Protein AF-A0A538AYH6-F1 (afdb_monomer)

Sequence (160 aa):
PVGEKTGTTDNYTDAWFAGFTPQYATVVWLGYKDSNKHPLYNIHGYAKVFGGSLPAMIWAKFMRYAEKDLPVVGFPAPPSSRSLPLPNVVGQTAADAQKTLEAAGFSVKVTIVKSPKPSGTVLTETPKAGTTLEAGTLITLAVSGNPAPAPSPPPSATSS

Mean predicted aligned error: 16.4 Å

Secondary structure (DSSP, 8-state):
--EEEEEE-TTSSEEEEEEE-SS-EEEEEEE-SSGGG---EEETTEEE--TTTHHHHHHHHHHHHHTTTS--PPPPPPP---EEE----TTSBHHHHHHHHHHTT-EEEEEEE--SSPTTBEEEEES-TT-EEETTPEEEEEEES-PPPPPPPPPP----

Structure (mmCIF, N/CA/C/O backbone):
data_AF-A0A538AYH6-F1
#
_entry.id   AF-A0A538AYH6-F1
#
loop_
_atom_site.group_PDB
_atom_site.id
_atom_site.type_symbol
_atom_site.label_atom_id
_atom_site.label_alt_id
_atom_site.label_comp_id
_atom_site.label_asym_id
_atom_site.label_entity_id
_atom_site.label_seq_id
_atom_site.pdbx_PDB_ins_code
_atom_site.Cartn_x
_atom_site.Cartn_y
_atom_site.Cartn_z
_atom_site.occupancy
_atom_site.B_iso_or_equiv
_atom_site.auth_seq_id
_atom_site.auth_comp_id
_atom_site.auth_asym_id
_atom_site.auth_atom_id
_atom_site.pdbx_PDB_model_num
ATOM 1 N N . PRO A 1 1 ? 0.251 -2.082 -21.793 1.00 49.94 1 PRO A N 1
ATOM 2 C CA . PRO A 1 1 ? 0.167 -0.860 -20.949 1.00 49.94 1 PRO A CA 1
ATOM 3 C C . PRO A 1 1 ? 1.453 -0.752 -20.117 1.00 49.94 1 PRO A C 1
ATOM 5 O O . PRO A 1 1 ? 1.999 -1.797 -19.779 1.00 49.94 1 PRO A O 1
ATOM 8 N N . VAL A 1 2 ? 1.955 0.456 -19.837 1.00 52.56 2 VAL A N 1
ATOM 9 C CA . VAL A 1 2 ? 3.235 0.690 -19.131 1.00 52.56 2 VAL A CA 1
ATOM 10 C C . VAL A 1 2 ? 2.983 1.574 -17.910 1.00 52.56 2 VAL A C 1
ATOM 12 O O . VAL A 1 2 ? 2.207 2.522 -18.003 1.00 52.56 2 VAL A O 1
ATOM 15 N N . GLY A 1 3 ? 3.616 1.252 -16.781 1.00 52.44 3 GLY A N 1
ATOM 16 C CA . GLY A 1 3 ? 3.688 2.119 -15.604 1.00 52.44 3 GLY A CA 1
ATOM 17 C C . GLY A 1 3 ? 5.101 2.679 -15.442 1.00 52.44 3 GLY A C 1
ATOM 18 O O . GLY A 1 3 ? 6.080 1.946 -15.597 1.00 52.44 3 GLY A O 1
ATOM 19 N N . GLU A 1 4 ? 5.214 3.971 -15.139 1.00 45.91 4 GLU A N 1
ATOM 20 C CA . GLU A 1 4 ? 6.489 4.692 -15.066 1.00 45.91 4 GLU A CA 1
ATOM 21 C C . GLU A 1 4 ? 6.632 5.462 -13.747 1.00 45.91 4 GLU A C 1
ATOM 23 O O . GLU A 1 4 ? 5.692 6.104 -13.275 1.00 45.91 4 GLU A O 1
ATOM 28 N N . LYS A 1 5 ? 7.825 5.426 -13.140 1.00 42.97 5 LYS A N 1
ATOM 29 C CA . LYS A 1 5 ? 8.201 6.344 -12.058 1.00 42.97 5 LYS A CA 1
ATOM 30 C C . LYS A 1 5 ? 9.582 6.912 -12.344 1.00 42.97 5 LYS A C 1
ATOM 32 O O . LYS A 1 5 ? 10.578 6.193 -12.385 1.00 42.97 5 LYS A O 1
ATOM 37 N N . THR A 1 6 ? 9.644 8.228 -12.490 1.00 49.66 6 THR A N 1
ATOM 38 C CA . THR A 1 6 ? 10.902 8.965 -12.603 1.00 49.66 6 THR A CA 1
ATOM 39 C C . THR A 1 6 ? 11.448 9.284 -11.207 1.00 49.66 6 THR A C 1
ATOM 41 O O . THR A 1 6 ? 10.697 9.666 -10.300 1.00 49.66 6 THR A O 1
ATOM 44 N N . GLY A 1 7 ? 12.751 9.081 -11.007 1.00 44.81 7 GLY A N 1
ATOM 45 C CA . GLY A 1 7 ? 13.480 9.457 -9.797 1.00 44.81 7 GLY A CA 1
ATOM 46 C C . GLY A 1 7 ? 14.745 10.224 -10.172 1.00 44.81 7 GLY A C 1
ATOM 47 O O . GLY A 1 7 ? 15.551 9.743 -10.966 1.00 44.81 7 GLY A O 1
ATOM 48 N N . THR A 1 8 ? 14.903 11.418 -9.611 1.00 49.12 8 THR A N 1
ATOM 49 C CA . THR A 1 8 ? 16.119 12.232 -9.717 1.00 49.12 8 THR A CA 1
ATOM 50 C C . THR A 1 8 ? 16.607 12.465 -8.292 1.00 49.12 8 THR A C 1
ATOM 52 O O . THR A 1 8 ? 15.796 12.848 -7.451 1.00 49.12 8 THR A O 1
ATOM 55 N N . THR A 1 9 ? 17.885 12.222 -7.999 1.00 44.56 9 THR A N 1
ATOM 56 C CA . THR A 1 9 ? 18.488 12.664 -6.730 1.00 44.56 9 THR A CA 1
ATOM 57 C C . THR A 1 9 ? 18.895 14.132 -6.861 1.00 44.56 9 THR A C 1
ATOM 59 O O . THR A 1 9 ? 19.316 14.562 -7.943 1.00 44.56 9 THR A O 1
ATOM 62 N N . ASP A 1 10 ? 18.780 14.904 -5.779 1.00 46.62 10 ASP A N 1
ATOM 63 C CA . ASP A 1 10 ? 19.262 16.285 -5.725 1.00 46.62 10 ASP A CA 1
ATOM 64 C C . ASP A 1 10 ? 20.745 16.330 -6.148 1.00 46.62 10 ASP A C 1
ATOM 66 O O . ASP A 1 10 ? 21.580 15.669 -5.535 1.00 46.62 10 ASP A O 1
ATOM 70 N N . ASN A 1 11 ? 21.044 17.093 -7.214 1.00 47.84 11 ASN A N 1
ATOM 71 C CA . ASN A 1 11 ? 22.362 17.377 -7.831 1.00 47.84 11 ASN A CA 1
ATOM 72 C C . ASN A 1 11 ? 22.741 16.697 -9.171 1.00 47.84 11 ASN A C 1
ATOM 74 O O . ASN A 1 11 ? 23.856 16.918 -9.641 1.00 47.84 11 ASN A O 1
ATOM 78 N N . TYR A 1 12 ? 21.841 15.989 -9.871 1.00 54.06 12 TYR A N 1
ATOM 79 C CA . TYR A 1 12 ? 22.102 15.441 -11.232 1.00 54.06 12 TYR A CA 1
ATOM 80 C C . TYR A 1 12 ? 23.297 14.464 -11.322 1.00 54.06 12 TYR A C 1
ATOM 82 O O . TYR A 1 12 ? 23.920 14.323 -12.376 1.00 54.06 12 TYR A O 1
ATOM 90 N N . THR A 1 13 ? 23.648 13.804 -10.222 1.00 52.62 13 THR A N 1
ATOM 91 C CA . THR A 1 13 ? 24.783 12.867 -10.145 1.00 52.62 13 THR A CA 1
ATOM 92 C C . THR A 1 13 ? 24.392 11.435 -10.504 1.00 52.62 13 THR A C 1
ATOM 94 O O . THR A 1 13 ? 25.222 10.646 -10.952 1.00 52.62 13 THR A O 1
ATOM 97 N N . ASP A 1 14 ? 23.106 11.125 -10.346 1.00 56.25 14 ASP A N 1
ATOM 98 C CA . ASP A 1 14 ? 22.519 9.809 -10.533 1.00 56.25 14 ASP A CA 1
ATOM 99 C C . ASP A 1 14 ? 21.153 9.958 -11.203 1.00 56.25 14 ASP A C 1
ATOM 101 O O . ASP A 1 14 ? 20.293 10.722 -10.752 1.00 56.25 14 ASP A O 1
ATOM 105 N N . ALA A 1 15 ? 20.945 9.215 -12.284 1.00 62.78 15 ALA A N 1
ATOM 106 C CA . ALA A 1 15 ? 19.693 9.181 -13.017 1.00 62.78 15 ALA A CA 1
ATOM 107 C C . ALA A 1 15 ? 19.136 7.755 -12.998 1.00 62.78 15 ALA A C 1
ATOM 109 O O . ALA A 1 15 ? 19.747 6.827 -13.529 1.00 62.78 15 ALA A O 1
ATOM 110 N N . TRP A 1 16 ? 17.961 7.590 -12.392 1.00 65.75 16 TRP A N 1
ATOM 111 C CA . TRP A 1 16 ? 17.278 6.305 -12.289 1.00 65.75 16 TRP A CA 1
ATOM 112 C C . TRP A 1 16 ? 16.001 6.319 -13.123 1.00 65.75 16 TRP A C 1
ATOM 114 O O . TRP A 1 16 ? 15.222 7.276 -13.090 1.00 65.75 16 TRP A O 1
ATOM 124 N N . PHE A 1 17 ? 15.758 5.227 -13.835 1.00 69.50 17 PHE A N 1
ATOM 125 C CA . PHE A 1 17 ? 14.476 4.945 -14.461 1.00 69.50 17 PHE A CA 1
ATOM 126 C C . PHE A 1 17 ? 14.006 3.564 -14.029 1.00 69.50 17 PHE A C 1
ATOM 128 O O . PHE A 1 17 ? 14.678 2.570 -14.295 1.00 69.50 17 PHE A O 1
ATOM 135 N N . ALA A 1 18 ? 12.854 3.503 -13.369 1.00 72.75 18 ALA A N 1
ATOM 136 C CA . ALA A 1 18 ? 12.182 2.255 -13.048 1.00 72.75 18 ALA A CA 1
ATOM 137 C C . ALA A 1 18 ? 10.880 2.190 -13.847 1.00 72.75 18 ALA A C 1
ATOM 139 O O . ALA A 1 18 ? 10.037 3.087 -13.763 1.00 72.75 18 ALA A O 1
ATOM 140 N N . GLY A 1 19 ? 10.726 1.122 -14.616 1.00 77.69 19 GLY A N 1
ATOM 141 C CA . GLY A 1 19 ? 9.529 0.867 -15.400 1.00 77.69 19 GLY A CA 1
ATOM 142 C C . GLY A 1 19 ? 9.170 -0.604 -15.351 1.00 77.69 19 GLY A C 1
ATOM 143 O O . GLY A 1 19 ? 10.024 -1.469 -15.130 1.00 77.69 19 GLY A O 1
ATOM 144 N N . PHE A 1 20 ? 7.894 -0.886 -15.559 1.00 81.00 20 PHE A N 1
ATOM 145 C CA . PHE A 1 20 ? 7.396 -2.249 -15.561 1.00 81.00 20 PHE A CA 1
ATOM 146 C C . PHE A 1 20 ? 6.285 -2.439 -16.592 1.00 81.00 20 PHE A C 1
ATOM 148 O O . PHE A 1 20 ? 5.531 -1.523 -16.937 1.00 81.00 20 PHE A O 1
ATOM 155 N N . THR A 1 21 ? 6.194 -3.672 -17.059 1.00 83.50 21 THR A N 1
ATOM 156 C CA . THR A 1 21 ? 5.093 -4.241 -17.828 1.00 83.50 21 THR A CA 1
ATOM 157 C C . THR A 1 21 ? 4.477 -5.368 -17.000 1.00 83.50 21 THR A C 1
ATOM 159 O O . THR A 1 21 ? 5.013 -5.722 -15.945 1.00 83.50 21 THR A O 1
ATOM 162 N N . PRO A 1 22 ? 3.352 -5.966 -17.423 1.00 79.12 22 PRO A N 1
ATOM 163 C CA . PRO A 1 22 ? 2.792 -7.099 -16.689 1.00 79.12 22 PRO A CA 1
ATOM 164 C C . PRO A 1 22 ? 3.732 -8.314 -16.622 1.00 79.12 22 PRO A C 1
ATOM 166 O O . PRO A 1 22 ? 3.502 -9.205 -15.812 1.00 79.12 22 PRO A O 1
ATOM 16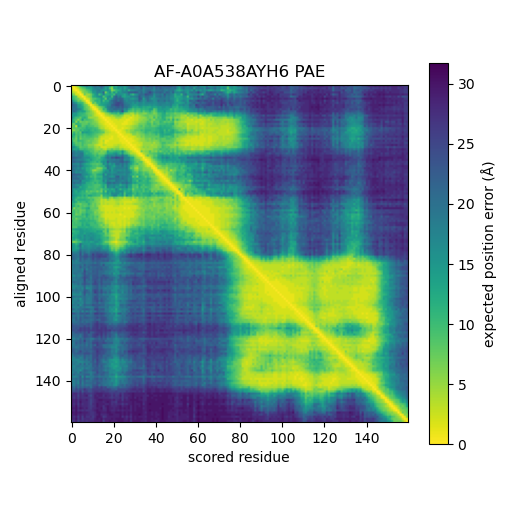9 N N . GLN A 1 23 ? 4.757 -8.365 -17.480 1.00 78.81 23 GLN A N 1
ATOM 170 C CA . GLN A 1 23 ? 5.652 -9.513 -17.630 1.00 78.81 23 GLN A CA 1
ATOM 171 C C . GLN A 1 23 ? 7.053 -9.250 -17.067 1.00 78.81 23 GLN A C 1
ATOM 173 O O . GLN A 1 23 ? 7.694 -10.189 -16.600 1.00 78.81 23 GLN A O 1
ATOM 178 N N . TYR A 1 24 ? 7.514 -7.995 -17.040 1.00 83.12 24 TYR A N 1
ATOM 179 C CA . TYR A 1 24 ? 8.845 -7.647 -16.545 1.00 83.12 24 TYR A CA 1
ATOM 180 C C . TYR A 1 24 ? 8.864 -6.345 -15.748 1.00 83.12 24 TYR A C 1
ATOM 182 O O . TYR A 1 24 ? 8.221 -5.360 -16.100 1.00 83.12 24 TYR A O 1
ATOM 190 N N . ALA A 1 25 ? 9.699 -6.311 -14.712 1.00 84.94 25 ALA A N 1
ATOM 191 C CA . ALA A 1 25 ? 10.138 -5.083 -14.060 1.00 84.94 25 ALA A CA 1
ATOM 192 C C . ALA A 1 25 ? 11.608 -4.838 -14.415 1.00 84.94 25 ALA A C 1
ATOM 194 O O . ALA A 1 25 ? 12.418 -5.764 -14.402 1.00 84.94 25 ALA A O 1
ATOM 195 N N . THR A 1 26 ? 11.975 -3.605 -14.760 1.00 82.69 26 THR A N 1
ATOM 196 C CA . THR A 1 26 ? 13.360 -3.257 -15.105 1.00 82.69 26 THR A CA 1
ATOM 197 C C . THR A 1 26 ? 13.713 -1.882 -14.560 1.00 82.69 26 THR A C 1
ATOM 199 O O . THR A 1 26 ? 12.951 -0.924 -14.696 1.00 82.69 26 THR A O 1
ATOM 202 N N . VAL A 1 27 ? 14.898 -1.792 -13.959 1.00 82.94 27 VAL A N 1
ATOM 203 C CA . VAL A 1 27 ? 15.475 -0.552 -13.442 1.00 82.94 27 VAL A CA 1
ATOM 204 C C . VAL A 1 27 ? 16.767 -0.271 -14.197 1.00 82.94 27 VAL A C 1
ATOM 20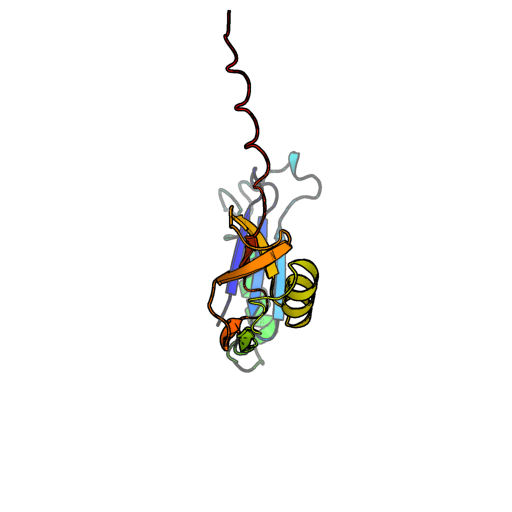6 O O . VAL A 1 27 ? 17.628 -1.141 -14.305 1.00 82.94 27 VAL A O 1
ATOM 209 N N . VAL A 1 28 ? 16.901 0.943 -14.720 1.00 79.81 28 VAL A N 1
ATOM 210 C CA . VAL A 1 28 ? 18.119 1.446 -15.353 1.00 79.81 28 VAL A CA 1
ATOM 211 C C . VAL A 1 28 ? 18.694 2.540 -14.473 1.00 79.81 28 VAL A C 1
ATOM 213 O O . VAL A 1 28 ? 18.015 3.514 -14.150 1.00 79.81 28 VAL A O 1
ATOM 216 N N . TRP A 1 29 ? 19.961 2.377 -14.116 1.00 80.56 29 TRP A N 1
ATOM 217 C CA . TRP A 1 29 ? 20.756 3.405 -13.466 1.00 80.56 29 TRP A CA 1
ATOM 218 C C . TRP A 1 29 ? 21.793 3.953 -14.429 1.00 80.56 29 TRP A C 1
ATOM 220 O O . TRP A 1 29 ? 22.418 3.200 -15.179 1.00 80.56 29 TRP A O 1
ATOM 230 N N . LEU A 1 30 ? 22.003 5.260 -14.363 1.00 74.50 30 LEU A N 1
ATOM 231 C CA . LEU A 1 30 ? 23.120 5.927 -14.997 1.00 74.50 30 LEU A CA 1
ATOM 232 C C . LEU A 1 30 ? 23.750 6.886 -13.990 1.00 74.50 30 LEU A C 1
ATOM 234 O O . LEU A 1 30 ? 23.083 7.783 -13.480 1.00 74.50 30 LEU A O 1
ATOM 238 N N . GLY A 1 31 ? 25.035 6.703 -13.729 1.00 72.44 31 GLY A N 1
ATOM 239 C CA . GLY A 1 31 ? 25.804 7.538 -12.820 1.00 72.44 31 GLY A CA 1
ATOM 240 C C . GLY A 1 31 ? 27.274 7.142 -12.847 1.00 72.44 31 GLY A C 1
ATOM 241 O O . GLY A 1 31 ? 27.674 6.189 -13.523 1.00 72.44 31 GLY A O 1
ATOM 242 N N . TYR A 1 32 ? 28.087 7.891 -12.115 1.00 63.62 32 TYR A N 1
ATOM 243 C CA . TYR A 1 32 ? 29.493 7.568 -11.896 1.00 63.62 32 TYR A CA 1
ATOM 244 C C . TYR A 1 32 ? 29.665 6.988 -10.496 1.00 63.62 32 TYR A C 1
ATOM 246 O O . TYR A 1 32 ? 28.955 7.360 -9.573 1.00 63.62 32 TYR A O 1
ATOM 254 N N . LYS A 1 33 ? 30.656 6.109 -10.310 1.00 59.19 33 LYS A N 1
ATOM 255 C CA . LYS A 1 33 ? 30.982 5.535 -8.991 1.00 59.19 33 LYS A CA 1
ATOM 256 C C . LYS A 1 33 ? 31.313 6.606 -7.932 1.00 59.19 33 LYS A C 1
ATOM 258 O O . LYS A 1 33 ? 31.192 6.338 -6.744 1.00 59.19 33 LYS A O 1
ATOM 263 N N . ASP A 1 34 ? 31.738 7.793 -8.370 1.00 61.41 34 ASP A N 1
ATOM 264 C CA . ASP A 1 34 ? 32.083 8.946 -7.531 1.00 61.41 34 ASP A CA 1
ATOM 265 C C . ASP A 1 34 ? 31.102 10.107 -7.811 1.00 61.41 34 ASP A C 1
ATOM 267 O O . ASP A 1 34 ? 31.457 11.134 -8.398 1.00 61.41 34 ASP A O 1
ATOM 271 N N . SER A 1 35 ? 29.829 9.892 -7.455 1.00 55.59 35 SER A N 1
ATOM 272 C CA . SER A 1 35 ? 28.670 10.737 -7.791 1.00 55.59 35 SER A CA 1
ATOM 273 C C . SER A 1 35 ? 28.896 12.233 -7.525 1.00 55.59 35 SER A C 1
ATOM 275 O O . SER A 1 35 ? 28.539 13.070 -8.346 1.00 55.59 35 SER A O 1
ATOM 277 N N . ASN A 1 36 ? 29.583 12.591 -6.436 1.00 56.03 36 ASN A N 1
ATOM 278 C CA . ASN A 1 36 ? 29.804 13.989 -6.038 1.00 56.03 36 ASN A CA 1
ATOM 279 C C . ASN A 1 36 ? 30.824 14.758 -6.898 1.00 56.03 36 ASN A C 1
ATOM 281 O O . ASN A 1 36 ? 30.935 15.975 -6.752 1.00 56.03 36 ASN A O 1
ATOM 285 N N . LYS A 1 37 ? 31.588 14.085 -7.768 1.00 55.94 37 LYS A N 1
ATOM 286 C CA . LYS A 1 37 ? 32.647 14.722 -8.577 1.00 55.94 37 LYS A CA 1
ATOM 287 C C . LYS A 1 37 ? 32.292 14.874 -10.051 1.00 55.94 37 LYS A C 1
ATOM 289 O O . LYS A 1 37 ? 32.926 15.665 -10.748 1.00 55.94 37 LYS A O 1
ATOM 294 N N . HIS A 1 38 ? 31.289 14.140 -10.528 1.00 58.72 38 HIS A N 1
ATOM 295 C CA . HIS A 1 38 ? 30.949 14.069 -11.947 1.00 58.72 38 HIS A CA 1
ATOM 296 C C . HIS A 1 38 ? 29.439 14.205 -12.149 1.00 58.72 38 HIS A C 1
ATOM 298 O O . HIS A 1 38 ? 28.742 13.203 -12.318 1.00 58.72 38 HIS A O 1
ATOM 304 N N . PRO A 1 39 ? 28.909 15.437 -12.128 1.00 60.50 39 PRO A N 1
ATOM 305 C CA . PRO A 1 39 ? 27.507 15.646 -12.449 1.00 60.50 39 PRO A CA 1
ATOM 306 C C . PRO A 1 39 ? 27.253 15.310 -13.932 1.00 60.50 39 PRO A C 1
ATOM 308 O O . PRO A 1 39 ? 28.107 15.566 -14.784 1.00 60.50 39 PRO A O 1
ATOM 311 N N . LEU A 1 40 ? 26.085 14.742 -14.257 1.00 59.69 40 LEU A N 1
ATOM 312 C CA . LEU A 1 40 ? 25.738 14.255 -15.602 1.00 59.69 40 LEU A CA 1
ATOM 313 C C . LEU A 1 40 ? 25.367 15.396 -16.573 1.00 59.69 40 LEU A C 1
ATOM 315 O O . LEU A 1 40 ? 24.257 15.463 -17.113 1.00 59.69 40 LEU A O 1
ATOM 319 N N . TYR A 1 41 ? 26.311 16.303 -16.800 1.00 57.19 41 TYR A N 1
ATOM 320 C CA . TYR A 1 41 ? 26.243 17.356 -17.810 1.00 57.19 41 TYR A CA 1
ATOM 321 C C . TYR A 1 41 ? 26.989 16.928 -19.077 1.00 57.19 41 TYR A C 1
ATOM 323 O O . TYR A 1 41 ? 28.038 16.293 -19.003 1.00 57.19 41 TYR A O 1
ATOM 331 N N . ASN A 1 42 ? 26.474 17.315 -20.247 1.00 61.09 42 ASN A N 1
ATOM 332 C CA . ASN A 1 42 ? 27.121 17.128 -21.555 1.00 61.09 42 ASN A CA 1
ATOM 333 C C . ASN A 1 42 ? 27.461 15.671 -21.926 1.00 61.09 42 ASN A C 1
ATOM 335 O O . ASN A 1 42 ? 28.424 15.409 -22.647 1.00 61.09 42 ASN A O 1
ATOM 339 N N . ILE A 1 43 ? 26.649 14.708 -21.488 1.00 57.59 43 ILE A N 1
ATOM 340 C CA . ILE A 1 43 ? 26.813 13.301 -21.871 1.00 57.59 43 ILE A CA 1
ATOM 341 C C . ILE A 1 43 ? 26.101 13.062 -23.208 1.00 57.59 43 ILE A C 1
ATOM 343 O O . ILE A 1 43 ? 24.884 13.210 -23.296 1.00 57.59 43 ILE A O 1
ATOM 347 N N . HIS A 1 44 ? 26.845 12.691 -24.258 1.00 58.50 44 HIS A N 1
ATOM 348 C CA . HIS A 1 44 ? 26.309 12.355 -25.592 1.00 58.50 44 HIS A CA 1
ATOM 349 C C . HIS A 1 44 ? 25.359 13.417 -26.197 1.00 58.50 44 HIS A C 1
ATOM 351 O O . HIS A 1 44 ? 24.351 13.078 -26.812 1.00 58.50 44 HIS A O 1
ATOM 357 N N . GLY A 1 45 ? 25.659 14.708 -26.011 1.00 60.94 45 GLY A N 1
ATOM 358 C CA . GLY A 1 45 ? 24.864 15.816 -26.566 1.00 60.94 45 GLY A CA 1
ATOM 359 C C . GLY A 1 45 ? 23.657 16.244 -25.721 1.00 60.94 45 GLY A C 1
ATOM 360 O O . GLY A 1 45 ? 22.954 17.178 -26.099 1.00 60.94 45 GLY A O 1
ATOM 361 N N . TYR A 1 46 ? 23.432 15.620 -24.561 1.00 54.09 46 TYR A N 1
ATOM 362 C CA . TYR A 1 46 ? 22.413 16.052 -23.604 1.00 54.09 46 TYR A CA 1
ATOM 363 C C . TYR A 1 46 ? 22.992 17.084 -22.634 1.00 54.09 46 TYR A C 1
ATOM 365 O O . TYR A 1 46 ? 23.923 16.787 -21.886 1.00 54.09 46 TYR A O 1
ATOM 373 N N . ALA A 1 47 ? 22.404 18.286 -22.609 1.00 57.84 47 ALA A N 1
ATOM 374 C CA . ALA A 1 47 ? 22.820 19.366 -21.708 1.00 57.84 47 ALA A CA 1
ATOM 375 C C . ALA A 1 47 ? 22.725 18.960 -20.225 1.00 57.84 47 ALA A C 1
ATOM 377 O O . ALA A 1 47 ? 23.570 19.346 -19.424 1.00 57.84 47 ALA A O 1
ATOM 378 N N . LYS A 1 48 ? 21.723 18.145 -19.871 1.00 57.06 48 LYS A N 1
ATOM 379 C CA . LYS A 1 48 ? 21.531 17.534 -18.549 1.00 57.06 48 LYS A CA 1
ATOM 380 C C . LYS A 1 48 ? 20.933 16.140 -18.719 1.00 57.06 48 LYS A C 1
ATOM 382 O O . LYS A 1 48 ? 19.952 15.985 -19.450 1.00 57.06 48 LYS A O 1
ATOM 387 N N . VAL A 1 49 ? 21.474 15.142 -18.028 1.00 57.09 49 VAL A N 1
ATOM 388 C CA . VAL A 1 49 ? 20.861 13.809 -17.943 1.00 57.09 49 VAL A CA 1
ATOM 389 C C . VAL A 1 49 ? 20.052 13.702 -16.653 1.00 57.09 49 VAL A C 1
ATOM 391 O O . VAL A 1 49 ? 20.520 14.058 -15.577 1.00 57.09 49 VAL A O 1
ATOM 394 N N . PHE A 1 50 ? 18.824 13.213 -16.769 1.00 60.81 50 PHE A N 1
ATOM 395 C CA . PHE A 1 50 ? 17.906 12.933 -15.666 1.00 60.81 50 PHE A CA 1
ATOM 396 C C . PHE A 1 50 ? 17.155 11.636 -15.987 1.00 60.81 50 PHE A C 1
ATOM 398 O O . PHE A 1 50 ? 17.260 11.126 -17.104 1.00 60.81 50 PHE A O 1
ATOM 405 N N . GLY A 1 51 ? 16.398 11.083 -15.032 1.00 55.31 51 GLY A N 1
ATOM 406 C CA . GLY A 1 51 ? 15.754 9.768 -15.188 1.00 55.31 51 GLY A CA 1
ATOM 407 C C . GLY A 1 51 ? 14.928 9.606 -16.477 1.00 55.31 51 GLY A C 1
ATOM 408 O O . GLY A 1 51 ? 14.895 8.527 -17.056 1.00 55.31 51 GLY A O 1
ATOM 409 N N . GLY A 1 52 ? 14.333 10.694 -16.980 1.00 57.38 52 GLY A N 1
ATOM 410 C CA . GLY A 1 52 ? 13.536 10.720 -18.214 1.00 57.38 52 GLY A CA 1
ATOM 411 C C . GLY A 1 52 ? 14.302 10.876 -19.537 1.00 57.38 52 GLY A C 1
ATOM 412 O O . GLY A 1 52 ? 13.654 10.892 -20.578 1.00 57.38 52 GLY A O 1
ATOM 413 N N . SER A 1 53 ? 15.635 11.016 -19.543 1.00 66.38 53 SER A N 1
ATOM 414 C CA . SER A 1 53 ? 16.418 11.172 -20.782 1.00 66.38 53 SER A CA 1
ATOM 415 C C . SER A 1 53 ? 17.119 9.875 -21.206 1.00 66.38 53 SER A C 1
ATOM 417 O O . SER A 1 53 ? 16.471 8.960 -21.714 1.00 66.38 53 SER A O 1
ATOM 419 N N . LEU A 1 54 ? 18.434 9.754 -21.010 1.00 72.62 54 LEU A N 1
ATOM 420 C CA . LEU A 1 54 ? 19.191 8.561 -21.417 1.00 72.62 54 LEU A CA 1
ATOM 421 C C . LEU A 1 54 ? 18.701 7.263 -20.740 1.00 72.62 54 LEU A C 1
ATOM 423 O O . LEU A 1 54 ? 18.516 6.281 -21.462 1.00 72.62 54 LEU A O 1
ATOM 427 N N . PRO A 1 55 ? 18.431 7.219 -19.418 1.00 70.69 55 PRO A N 1
ATOM 428 C CA . PRO A 1 55 ? 17.968 5.992 -18.763 1.00 70.69 55 PRO A CA 1
ATOM 429 C C . PRO A 1 55 ? 16.622 5.489 -19.303 1.00 70.69 55 PRO A C 1
ATOM 431 O O . PRO A 1 55 ? 16.481 4.297 -19.569 1.00 70.69 55 PRO A O 1
ATOM 434 N N . ALA A 1 56 ? 15.668 6.393 -19.551 1.00 68.88 56 ALA A N 1
ATOM 435 C CA . ALA A 1 56 ? 14.377 6.058 -20.151 1.00 68.88 56 ALA A CA 1
ATOM 436 C C . ALA A 1 56 ? 14.517 5.496 -21.577 1.00 68.88 56 ALA A C 1
ATOM 438 O O . ALA A 1 56 ? 13.868 4.508 -21.920 1.00 68.88 56 ALA A O 1
ATOM 439 N N . MET A 1 57 ? 15.394 6.069 -22.410 1.00 76.88 57 MET A N 1
ATOM 440 C CA . MET A 1 57 ? 15.640 5.541 -23.761 1.00 76.88 57 MET A CA 1
ATOM 441 C C . MET A 1 57 ? 16.323 4.172 -23.743 1.00 76.88 57 MET A C 1
ATOM 443 O O . MET A 1 57 ? 15.972 3.304 -24.546 1.00 76.88 57 MET A O 1
ATOM 447 N N . ILE A 1 58 ? 17.286 3.965 -22.839 1.00 81.19 58 ILE A N 1
ATOM 448 C CA . ILE A 1 58 ? 17.949 2.666 -22.655 1.00 81.19 58 ILE A CA 1
ATOM 449 C C . ILE A 1 58 ? 16.916 1.623 -22.233 1.00 81.19 58 ILE A C 1
ATOM 451 O O . ILE A 1 58 ? 16.840 0.562 -22.851 1.00 81.19 58 ILE A O 1
ATOM 455 N N . TRP A 1 59 ? 16.077 1.954 -21.249 1.00 85.25 59 TRP A N 1
ATOM 456 C CA . TRP A 1 59 ? 14.984 1.095 -20.805 1.00 85.25 59 TRP A CA 1
ATOM 457 C C . TRP A 1 59 ? 14.035 0.763 -21.961 1.00 85.25 59 TRP A C 1
ATOM 459 O O . TRP A 1 59 ? 13.786 -0.408 -22.229 1.00 85.25 59 TRP A O 1
ATOM 469 N N . ALA A 1 60 ? 13.580 1.763 -22.722 1.00 80.88 60 ALA A N 1
ATOM 470 C CA . ALA A 1 60 ? 12.654 1.552 -23.834 1.00 80.88 60 ALA A CA 1
ATOM 471 C C . ALA A 1 60 ? 13.254 0.667 -24.936 1.00 80.88 60 ALA A C 1
ATOM 473 O O . ALA A 1 60 ? 12.569 -0.200 -25.481 1.00 80.88 60 ALA A O 1
ATOM 474 N N . LYS A 1 61 ? 14.538 0.854 -25.268 1.00 86.31 61 LYS A N 1
ATOM 475 C CA . LYS A 1 61 ? 15.233 0.021 -26.260 1.00 86.31 61 LYS A CA 1
ATOM 476 C C . LYS A 1 61 ? 15.400 -1.416 -25.768 1.00 86.31 61 LYS A C 1
ATOM 478 O O . LYS A 1 61 ? 15.171 -2.340 -26.543 1.00 86.31 61 LYS A O 1
ATOM 483 N N . PHE A 1 62 ? 15.774 -1.596 -24.504 1.00 87.44 62 PHE A N 1
ATOM 484 C CA . PHE A 1 62 ? 15.907 -2.913 -23.889 1.00 87.44 62 PHE A CA 1
ATOM 485 C C . PHE A 1 62 ? 14.565 -3.648 -23.846 1.00 87.44 62 PHE A C 1
ATOM 487 O O . PHE A 1 62 ? 14.473 -4.764 -24.344 1.00 87.44 62 PHE A O 1
ATOM 494 N N . MET A 1 63 ? 13.509 -3.003 -23.347 1.00 86.31 63 MET A N 1
ATOM 495 C CA . MET A 1 63 ? 12.186 -3.617 -23.211 1.00 86.31 63 MET A CA 1
ATOM 496 C C . MET A 1 63 ? 11.560 -3.975 -24.561 1.00 86.31 63 MET A C 1
ATOM 498 O O . MET A 1 63 ? 10.995 -5.053 -24.698 1.00 86.31 63 MET A O 1
ATOM 502 N N . ARG A 1 64 ? 11.747 -3.148 -25.603 1.00 85.06 64 ARG A N 1
ATOM 503 C CA . ARG A 1 64 ? 11.337 -3.504 -26.978 1.00 85.06 64 ARG A CA 1
ATOM 504 C C . ARG A 1 64 ? 11.979 -4.796 -27.473 1.00 85.06 64 ARG A C 1
ATOM 506 O O . ARG A 1 64 ? 11.360 -5.514 -28.247 1.00 85.06 64 ARG A O 1
ATOM 513 N N . TYR A 1 65 ? 13.218 -5.065 -27.070 1.00 87.94 65 TYR A N 1
ATOM 514 C CA . TYR A 1 65 ? 13.895 -6.309 -27.412 1.00 87.94 65 TYR A CA 1
ATOM 515 C C . TYR A 1 65 ? 13.441 -7.464 -26.512 1.00 87.94 65 TYR A C 1
ATOM 517 O O . TYR A 1 65 ? 13.123 -8.537 -27.017 1.00 87.94 65 TYR A O 1
ATOM 525 N N . ALA A 1 66 ? 13.380 -7.238 -25.198 1.00 86.00 66 ALA A N 1
ATOM 526 C CA . ALA A 1 66 ? 13.015 -8.246 -24.204 1.00 86.00 66 ALA A CA 1
ATOM 527 C C . ALA A 1 66 ? 11.580 -8.773 -24.381 1.00 86.00 66 ALA A C 1
ATOM 529 O O . ALA A 1 66 ? 11.316 -9.935 -24.093 1.00 86.00 66 ALA A O 1
ATOM 530 N N . GLU A 1 67 ? 10.667 -7.947 -24.893 1.00 85.62 67 GLU A N 1
ATOM 531 C CA . GLU A 1 67 ? 9.248 -8.291 -25.052 1.00 85.62 67 GLU A CA 1
ATOM 532 C C . GLU A 1 67 ? 8.833 -8.583 -26.493 1.00 85.62 67 GLU A C 1
ATOM 534 O O . GLU A 1 67 ? 7.648 -8.766 -26.758 1.00 85.62 67 GLU A O 1
ATOM 539 N N . LYS A 1 68 ? 9.778 -8.633 -27.441 1.00 87.06 68 LYS A N 1
ATOM 540 C CA . LYS A 1 68 ? 9.467 -8.685 -28.880 1.00 87.06 68 LYS A CA 1
ATOM 541 C C . LYS A 1 68 ? 8.561 -9.858 -29.291 1.00 87.06 68 LYS A C 1
ATOM 543 O O . LYS A 1 68 ? 7.812 -9.725 -30.252 1.00 87.06 68 LYS A O 1
ATOM 548 N N . ASP A 1 69 ? 8.636 -10.977 -28.567 1.00 88.19 69 ASP A N 1
ATOM 549 C CA . ASP A 1 69 ? 7.859 -12.196 -28.834 1.00 88.19 69 ASP A CA 1
ATOM 550 C C . ASP A 1 69 ? 6.783 -12.459 -27.766 1.00 88.19 69 ASP A C 1
ATOM 552 O O . ASP A 1 69 ? 6.166 -13.525 -27.755 1.00 88.19 69 ASP A O 1
ATOM 556 N N . LEU A 1 70 ? 6.570 -11.524 -26.836 1.00 83.19 70 LEU A N 1
ATOM 557 C CA . LEU A 1 70 ? 5.596 -11.693 -25.767 1.00 83.19 70 LEU A CA 1
ATOM 558 C C . LEU A 1 70 ? 4.221 -11.150 -26.170 1.00 83.19 70 LEU A C 1
ATOM 560 O O . LEU A 1 70 ? 4.122 -10.115 -26.834 1.00 83.19 70 LEU A O 1
ATOM 564 N N . PRO A 1 71 ? 3.131 -11.805 -25.738 1.00 82.69 71 PRO A N 1
ATOM 565 C CA . PRO A 1 71 ? 1.796 -11.276 -25.952 1.00 82.69 71 PRO A CA 1
ATOM 566 C C . PRO A 1 71 ? 1.620 -9.957 -25.191 1.00 82.69 71 PRO A C 1
ATOM 568 O O . PRO A 1 71 ? 2.030 -9.821 -24.035 1.00 82.69 71 PRO A O 1
ATOM 571 N N . VAL A 1 72 ? 0.952 -8.987 -25.821 1.00 79.62 72 VAL A N 1
ATOM 572 C CA . VAL A 1 72 ? 0.540 -7.751 -25.146 1.00 79.62 72 VAL A CA 1
ATOM 573 C C . VAL A 1 72 ? -0.623 -8.082 -24.216 1.00 79.62 72 VAL A C 1
ATOM 575 O O . VAL A 1 72 ? -1.775 -8.155 -24.638 1.00 79.62 72 VAL A O 1
ATOM 578 N N . VAL A 1 73 ? -0.319 -8.292 -22.939 1.00 82.75 73 VAL A N 1
ATOM 579 C CA . VAL A 1 73 ? -1.321 -8.519 -21.893 1.00 82.75 73 VAL A CA 1
ATOM 580 C C . VAL A 1 73 ? -1.619 -7.227 -21.127 1.00 82.75 73 VAL A C 1
ATOM 582 O O . VAL A 1 73 ? -0.809 -6.295 -21.073 1.00 82.75 73 VAL A O 1
ATOM 585 N N . GLY A 1 74 ? -2.820 -7.142 -20.555 1.00 76.12 74 GLY A N 1
ATOM 586 C CA . GLY A 1 74 ? -3.154 -6.114 -19.572 1.00 76.12 74 GLY A CA 1
ATOM 587 C C . GLY A 1 74 ? -2.452 -6.384 -18.242 1.00 76.12 74 GLY A C 1
ATOM 588 O O . GLY A 1 74 ? -2.023 -7.507 -17.977 1.00 76.12 74 GLY A O 1
ATOM 589 N N . PHE A 1 75 ? -2.345 -5.364 -17.389 1.00 74.88 75 PHE A N 1
ATOM 590 C CA . PHE A 1 75 ? -1.988 -5.619 -15.996 1.00 74.88 75 PHE A CA 1
ATOM 591 C C . PHE A 1 75 ? -3.058 -6.506 -15.355 1.00 74.88 75 PHE A C 1
ATOM 593 O O . PHE A 1 75 ? -4.239 -6.336 -15.681 1.00 74.88 75 PHE A O 1
ATOM 600 N N . PRO A 1 76 ? -2.677 -7.436 -14.458 1.00 72.00 76 PRO A N 1
ATOM 601 C CA . PRO A 1 76 ? -3.671 -8.114 -13.647 1.00 72.00 76 PRO A CA 1
ATOM 602 C C . PRO A 1 76 ? -4.500 -7.049 -12.932 1.00 72.00 76 PRO A C 1
ATOM 604 O O . PRO A 1 76 ? -3.966 -6.013 -12.518 1.00 72.00 76 PRO A O 1
ATOM 607 N N . ALA A 1 77 ? -5.807 -7.290 -12.813 1.00 65.50 77 ALA A N 1
ATOM 608 C CA . ALA A 1 77 ? -6.627 -6.456 -11.952 1.00 65.50 77 ALA A CA 1
ATOM 609 C C . ALA A 1 77 ? -5.940 -6.382 -10.577 1.00 65.50 77 ALA A C 1
ATOM 611 O O . ALA A 1 77 ? -5.399 -7.403 -10.127 1.00 65.50 77 ALA A O 1
ATOM 612 N N . PRO A 1 78 ? -5.917 -5.206 -9.921 1.00 62.69 78 PRO A N 1
ATOM 613 C CA . PRO A 1 78 ? -5.445 -5.146 -8.548 1.00 62.69 78 PRO A CA 1
ATOM 614 C C . PRO A 1 78 ? -6.186 -6.227 -7.755 1.00 62.69 78 PRO A C 1
ATOM 616 O O . PRO A 1 78 ? -7.355 -6.495 -8.070 1.00 62.69 78 PRO A O 1
ATOM 619 N N . PRO A 1 79 ? -5.531 -6.886 -6.779 1.00 60.91 79 PRO A N 1
ATOM 620 C CA . PRO A 1 79 ? -6.234 -7.837 -5.935 1.00 60.91 79 PRO A CA 1
ATOM 621 C C . PRO A 1 79 ? -7.495 -7.134 -5.452 1.00 60.91 79 PRO A C 1
ATOM 623 O O . PRO A 1 79 ? -7.402 -6.026 -4.924 1.00 60.91 79 PRO A O 1
ATOM 626 N N . SER A 1 80 ? -8.661 -7.724 -5.733 1.00 58.88 80 SER A N 1
ATOM 627 C CA . SER A 1 80 ? -9.941 -7.191 -5.279 1.00 58.88 80 SER A CA 1
ATOM 628 C C . SER A 1 80 ? -9.764 -6.874 -3.805 1.00 58.88 80 SER A C 1
ATOM 630 O O . SER A 1 80 ? -9.461 -7.796 -3.036 1.00 58.88 80 SER A O 1
ATOM 632 N N . SER A 1 81 ? -9.829 -5.589 -3.444 1.00 61.03 81 SER A N 1
ATOM 633 C CA . SER A 1 81 ? -9.649 -5.160 -2.066 1.00 61.03 81 SER A CA 1
ATOM 634 C C . SER A 1 81 ? -10.562 -6.039 -1.234 1.00 61.03 81 SER A C 1
ATOM 636 O O . SER A 1 81 ? -11.754 -6.172 -1.530 1.00 61.03 81 SER A O 1
ATOM 638 N N . ARG A 1 82 ? -9.972 -6.797 -0.301 1.00 65.12 82 ARG A N 1
ATOM 639 C CA . ARG A 1 82 ? -10.732 -7.780 0.465 1.00 65.12 82 ARG A CA 1
ATOM 640 C C . ARG A 1 82 ? -11.695 -6.978 1.323 1.00 65.12 82 ARG A C 1
ATOM 642 O O . ARG A 1 82 ? -11.322 -6.428 2.352 1.00 65.12 82 ARG A O 1
ATOM 649 N N . SER A 1 83 ? -12.900 -6.855 0.800 1.00 72.06 83 SER A N 1
ATOM 650 C CA . SER A 1 83 ? -14.023 -6.154 1.375 1.00 72.06 83 SER A CA 1
ATOM 651 C C . SER A 1 83 ? -14.526 -7.016 2.522 1.00 72.06 83 SER A C 1
ATOM 653 O O . SER A 1 83 ? -15.116 -8.075 2.306 1.00 72.06 83 SER A O 1
ATOM 655 N N . LEU A 1 84 ? -14.183 -6.620 3.742 1.00 78.44 84 LEU A N 1
ATOM 656 C CA . LEU A 1 84 ? -14.518 -7.338 4.961 1.00 78.44 84 LEU A CA 1
ATOM 657 C C . LEU A 1 84 ? -15.666 -6.604 5.663 1.00 78.44 84 LEU A C 1
ATOM 659 O O . LEU A 1 84 ? -15.662 -5.371 5.722 1.00 78.44 84 LEU A O 1
ATOM 663 N N . PRO A 1 85 ? -16.674 -7.326 6.177 1.00 83.81 85 PRO A N 1
ATOM 664 C CA . PRO A 1 85 ? -17.707 -6.704 6.987 1.00 83.81 85 PRO A CA 1
ATOM 665 C C . PRO A 1 85 ? -17.082 -6.214 8.295 1.00 83.81 85 PRO A C 1
ATOM 667 O O . PRO A 1 85 ? -16.410 -6.978 8.987 1.00 83.81 85 PRO A O 1
ATOM 670 N N . LEU A 1 86 ? -17.315 -4.951 8.642 1.00 87.06 86 LEU A N 1
ATOM 671 C CA . LEU A 1 86 ? -16.868 -4.382 9.906 1.00 87.06 86 LEU A CA 1
ATOM 672 C C . LEU A 1 86 ? -17.614 -5.063 11.070 1.00 87.06 86 LEU A C 1
ATOM 674 O O . LEU A 1 86 ? -18.842 -4.934 11.146 1.00 87.06 86 LEU A O 1
ATOM 678 N N . PRO A 1 87 ? -16.934 -5.794 11.972 1.00 85.12 87 PRO A N 1
ATOM 679 C CA . PRO A 1 87 ? -17.590 -6.392 13.128 1.00 85.12 87 PRO A CA 1
ATOM 680 C C . PRO A 1 87 ? -18.101 -5.310 14.086 1.00 85.12 87 PRO A C 1
ATOM 682 O O . PRO A 1 87 ? -17.436 -4.304 14.298 1.00 85.12 87 PRO A O 1
ATOM 685 N N . ASN A 1 88 ? -19.274 -5.536 14.683 1.00 88.56 88 ASN A N 1
ATOM 686 C CA . ASN A 1 88 ? -19.836 -4.628 15.682 1.00 88.56 88 ASN A CA 1
ATOM 687 C C . ASN A 1 88 ? -19.102 -4.776 17.015 1.00 88.56 88 ASN A C 1
ATOM 689 O O . ASN A 1 88 ? -19.247 -5.799 17.694 1.00 88.56 88 ASN A O 1
ATOM 693 N N . VAL A 1 89 ? -18.358 -3.744 17.406 1.00 87.25 89 VAL A N 1
ATOM 694 C CA . VAL A 1 89 ? -17.655 -3.707 18.697 1.00 87.25 89 VAL A CA 1
ATOM 695 C C . VAL A 1 89 ? -18.255 -2.704 19.686 1.00 87.25 89 VAL A C 1
ATOM 697 O O . VAL A 1 89 ? -17.710 -2.489 20.770 1.00 87.25 89 VAL A O 1
ATOM 700 N N . VAL A 1 90 ? -19.412 -2.114 19.365 1.00 86.81 90 VAL A N 1
ATOM 701 C CA . VAL A 1 90 ? -20.130 -1.209 20.272 1.00 86.81 90 VAL A CA 1
ATOM 702 C C . VAL A 1 90 ? -20.579 -1.962 21.526 1.00 86.81 90 VAL A C 1
ATOM 704 O O . VAL A 1 90 ? -21.233 -2.999 21.450 1.00 86.81 90 VAL A O 1
ATOM 707 N N . GLY A 1 91 ? -20.247 -1.417 22.699 1.00 83.25 91 GLY A N 1
ATOM 708 C CA . GLY A 1 91 ? -20.528 -2.036 23.996 1.00 83.25 91 GLY A CA 1
ATOM 709 C C . GLY A 1 91 ? -19.453 -3.006 24.495 1.00 83.25 91 GLY A C 1
ATOM 710 O O . GLY A 1 91 ? -19.523 -3.407 25.654 1.00 83.25 91 GLY A O 1
ATOM 711 N N . GLN A 1 92 ? -18.448 -3.342 23.680 1.00 87.38 92 GLN A N 1
ATOM 712 C CA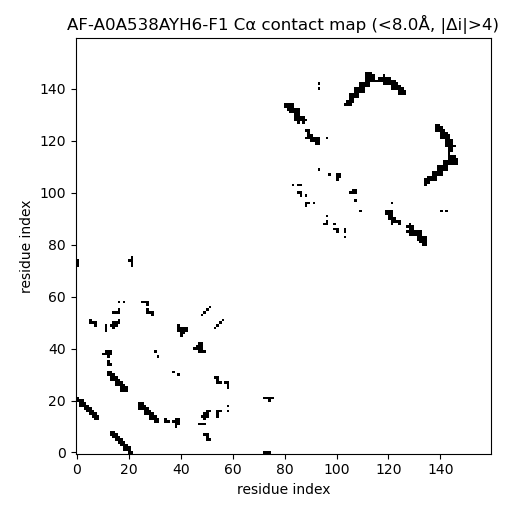 . GLN A 1 92 ? -17.278 -4.097 24.136 1.00 87.38 92 GLN A CA 1
ATOM 713 C C . GLN A 1 92 ? -16.281 -3.194 24.877 1.00 87.38 92 GLN A C 1
ATOM 715 O O . GLN A 1 92 ? -16.371 -1.958 24.843 1.00 87.38 92 GLN A O 1
ATOM 720 N N . THR A 1 93 ? -15.305 -3.811 25.546 1.00 87.75 93 THR A N 1
ATOM 721 C CA . THR A 1 93 ? -14.151 -3.078 26.073 1.00 87.75 93 THR A CA 1
ATOM 722 C C . THR A 1 93 ? -13.271 -2.599 24.917 1.00 87.75 93 THR A C 1
ATOM 724 O O . THR A 1 93 ? -13.217 -3.235 23.865 1.00 87.75 93 THR A O 1
ATOM 727 N N . ALA A 1 94 ? -12.557 -1.486 25.093 1.00 84.69 94 ALA A N 1
ATOM 728 C CA . ALA A 1 94 ? -11.649 -0.968 24.066 1.00 84.69 94 ALA A CA 1
ATOM 729 C C . ALA A 1 94 ? -10.595 -2.004 23.627 1.00 84.69 94 ALA A C 1
ATOM 731 O O . ALA A 1 94 ? -10.249 -2.061 22.451 1.00 84.69 94 ALA A O 1
ATOM 732 N N . ALA A 1 95 ? -10.128 -2.842 24.558 1.00 85.62 95 ALA A N 1
ATOM 733 C CA . ALA A 1 95 ? -9.148 -3.889 24.286 1.00 85.62 95 ALA A CA 1
ATOM 734 C C . ALA A 1 95 ? -9.729 -5.026 23.428 1.00 85.62 95 ALA A C 1
ATOM 736 O O . ALA A 1 95 ? -9.115 -5.422 22.437 1.00 85.62 95 ALA A O 1
ATOM 737 N N . ASP A 1 96 ? -10.926 -5.519 23.763 1.00 88.38 96 ASP A N 1
ATOM 738 C CA . ASP A 1 96 ? -11.594 -6.579 22.993 1.00 88.38 96 ASP A CA 1
ATOM 739 C C . ASP A 1 96 ? -12.010 -6.082 21.605 1.00 88.38 96 ASP A C 1
ATOM 741 O O . ASP A 1 96 ? -11.838 -6.778 20.599 1.00 88.38 96 ASP A O 1
ATOM 745 N N . ALA A 1 97 ? -12.489 -4.839 21.544 1.00 87.25 97 ALA A N 1
ATOM 746 C CA . ALA A 1 97 ? -12.846 -4.155 20.313 1.00 87.25 97 ALA A CA 1
ATOM 747 C C . ALA A 1 97 ? -11.644 -4.009 19.376 1.00 87.25 97 ALA A C 1
ATOM 749 O O . ALA A 1 97 ? -11.725 -4.366 18.199 1.00 87.25 97 ALA A O 1
ATOM 750 N N . GLN A 1 98 ? -10.512 -3.541 19.908 1.00 88.00 98 GLN A N 1
ATOM 751 C CA . GLN A 1 98 ? -9.273 -3.406 19.151 1.00 88.00 98 GLN A CA 1
ATOM 752 C C . GLN A 1 98 ? -8.806 -4.761 18.618 1.00 88.00 98 GLN A C 1
ATOM 754 O O . GLN A 1 98 ? -8.578 -4.899 17.419 1.00 88.00 98 GLN A O 1
ATOM 759 N N . LYS A 1 99 ? -8.756 -5.784 19.475 1.00 88.38 99 LYS A N 1
ATOM 760 C CA . LYS A 1 99 ? -8.334 -7.134 19.085 1.00 88.38 99 LYS A CA 1
ATOM 761 C C . LYS A 1 99 ? -9.227 -7.732 17.997 1.00 88.38 99 LYS A C 1
ATOM 763 O O . LYS A 1 99 ? -8.726 -8.361 17.071 1.00 88.38 99 LYS A O 1
ATOM 768 N N . THR A 1 100 ? -10.540 -7.534 18.097 1.00 88.06 100 THR A N 1
ATOM 769 C CA . THR A 1 100 ? -11.513 -8.029 17.111 1.00 88.06 100 THR A CA 1
ATOM 770 C C . THR A 1 100 ? -11.323 -7.354 15.755 1.00 88.06 100 THR A C 1
ATOM 772 O O . THR A 1 100 ? -11.324 -8.028 14.726 1.00 88.06 100 THR A O 1
ATOM 775 N N . LEU A 1 101 ? -11.125 -6.03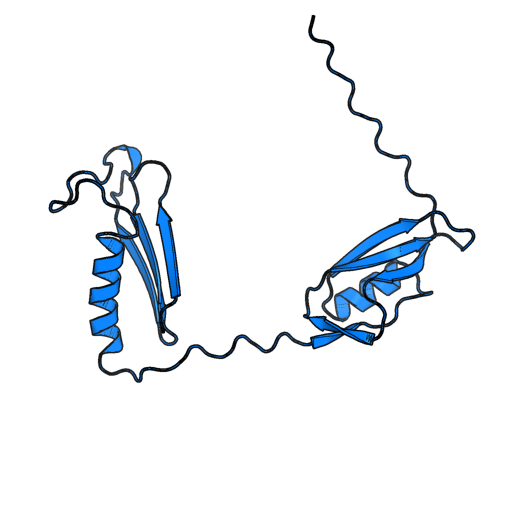4 15.743 1.00 87.88 101 LEU A N 1
ATOM 776 C CA . LEU A 1 101 ? -10.920 -5.262 14.518 1.00 87.88 101 LEU A CA 1
ATOM 777 C C . LEU A 1 101 ? -9.565 -5.551 13.865 1.00 87.88 101 LEU A C 1
ATOM 779 O O . LEU A 1 101 ? -9.511 -5.744 12.653 1.00 87.88 101 LEU A O 1
ATOM 783 N N . GLU A 1 102 ? -8.495 -5.658 14.650 1.00 87.88 102 GLU A N 1
ATOM 784 C CA . GLU A 1 102 ? -7.161 -6.026 14.159 1.00 87.88 102 GLU A CA 1
ATOM 785 C C . GLU A 1 102 ? -7.136 -7.456 13.608 1.00 87.88 102 GLU A C 1
ATOM 787 O O . GLU A 1 102 ? -6.592 -7.692 12.529 1.00 87.88 102 GLU A O 1
ATOM 792 N N . ALA A 1 103 ? -7.790 -8.409 14.285 1.00 84.88 103 ALA A N 1
ATOM 793 C CA . ALA A 1 103 ? -7.946 -9.779 13.789 1.00 84.88 103 ALA A CA 1
ATOM 794 C C . ALA A 1 103 ? -8.792 -9.844 12.506 1.00 84.88 103 ALA A C 1
ATOM 796 O O . ALA A 1 103 ? -8.554 -10.693 11.647 1.00 84.88 103 ALA A O 1
ATOM 797 N N . ALA A 1 104 ? -9.751 -8.929 12.357 1.00 83.88 104 ALA A N 1
ATOM 798 C CA . ALA A 1 104 ? -10.508 -8.732 11.126 1.00 83.88 104 ALA A CA 1
ATOM 799 C C . ALA A 1 104 ? -9.722 -7.956 10.049 1.00 83.88 104 ALA A C 1
ATOM 801 O O . ALA A 1 104 ? -10.236 -7.761 8.953 1.00 83.88 104 ALA A O 1
ATOM 802 N N . GLY A 1 105 ? -8.478 -7.548 10.315 1.00 83.31 105 GLY A N 1
ATOM 803 C CA . GLY A 1 105 ? -7.604 -6.890 9.345 1.00 83.31 105 GLY A CA 1
ATOM 804 C C . GLY A 1 105 ? -7.827 -5.385 9.209 1.00 83.31 105 GLY A C 1
ATOM 805 O O . GLY A 1 105 ? -7.455 -4.820 8.184 1.00 83.31 105 GLY A O 1
ATOM 806 N N . PHE A 1 106 ? -8.427 -4.729 10.201 1.00 89.19 106 PHE A N 1
ATOM 807 C CA . PHE A 1 106 ? -8.618 -3.278 10.241 1.00 89.19 106 PHE A CA 1
ATOM 808 C C . PHE A 1 106 ? -7.610 -2.595 11.167 1.00 89.19 106 PHE A C 1
ATOM 810 O O . PHE A 1 106 ? -7.126 -3.181 12.132 1.00 89.19 106 PHE A O 1
ATOM 817 N N . SER A 1 107 ? -7.311 -1.326 10.888 1.00 86.38 107 SER A N 1
ATOM 818 C CA . SER A 1 107 ? -6.513 -0.483 11.784 1.00 86.38 107 SER A CA 1
ATOM 819 C C . SER A 1 107 ? -7.430 0.250 12.756 1.00 86.38 107 SER A C 1
ATOM 821 O O . SER A 1 107 ? -8.489 0.722 12.355 1.00 86.38 107 SER A O 1
ATOM 823 N N . VAL A 1 108 ? -7.037 0.390 14.021 1.00 89.62 108 VAL A N 1
ATOM 824 C CA . VAL A 1 108 ? -7.910 0.949 15.066 1.00 89.62 108 VAL A CA 1
ATOM 825 C C . VAL A 1 108 ? -7.316 2.226 15.642 1.00 89.62 108 VAL A C 1
ATOM 827 O O . VAL A 1 108 ? -6.153 2.272 16.032 1.00 89.62 108 VAL A O 1
ATOM 830 N N . LYS A 1 109 ? -8.138 3.271 15.738 1.00 88.75 109 LYS A N 1
ATOM 831 C CA . LYS A 1 109 ? -7.824 4.511 16.449 1.00 88.75 109 LYS A CA 1
ATOM 832 C C . LYS A 1 109 ? -8.817 4.710 17.579 1.00 88.75 109 LYS A C 1
ATOM 834 O O . LYS A 1 109 ? -9.994 4.957 17.337 1.00 88.75 109 LYS A O 1
ATOM 839 N N . VAL A 1 110 ? -8.341 4.660 18.815 1.00 89.25 110 VAL A N 1
ATOM 840 C CA . VAL A 1 110 ? -9.180 4.906 19.991 1.00 89.25 110 VAL A CA 1
ATOM 841 C C . VAL A 1 110 ? -9.186 6.395 20.330 1.00 89.25 110 VAL A C 1
ATOM 843 O O . VAL A 1 110 ? -8.134 7.022 20.455 1.00 89.25 110 VAL A O 1
ATOM 846 N N . THR A 1 111 ? -10.373 6.968 20.497 1.00 87.88 111 THR A N 1
ATOM 847 C CA . THR A 1 111 ? -10.594 8.327 20.994 1.00 87.88 111 THR A CA 1
ATOM 848 C C . THR A 1 111 ? -11.380 8.263 22.296 1.00 87.88 111 THR A C 1
ATOM 850 O O . THR A 1 111 ? -12.423 7.623 22.382 1.00 87.88 111 THR A O 1
ATOM 853 N N . ILE A 1 112 ? -10.876 8.911 23.345 1.00 84.44 112 ILE A N 1
ATOM 854 C CA . ILE A 1 112 ? -11.555 8.923 24.644 1.00 84.44 112 ILE A CA 1
ATOM 855 C C . ILE A 1 112 ? -12.553 10.079 24.667 1.00 84.44 112 ILE A C 1
ATOM 857 O O . ILE A 1 112 ? -12.181 11.232 24.454 1.00 84.44 112 ILE A O 1
ATOM 861 N N . VAL A 1 113 ? -13.817 9.770 24.947 1.00 84.00 113 VAL A N 1
ATOM 862 C C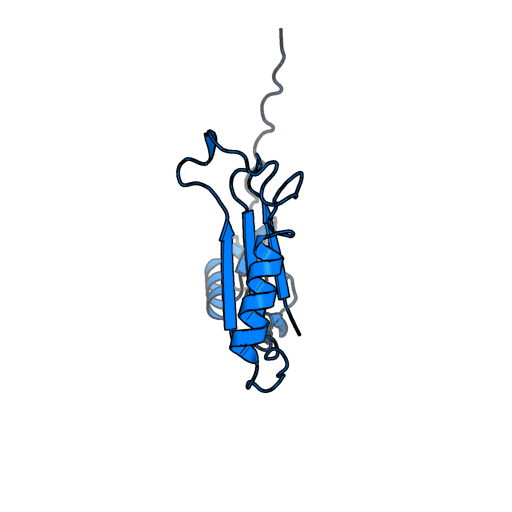A . VAL A 1 113 ? -14.916 10.735 25.029 1.00 84.00 113 VAL A CA 1
ATOM 863 C C . VAL A 1 113 ? -15.526 10.687 26.424 1.00 84.00 113 VAL A C 1
ATOM 865 O O . VAL A 1 113 ? -15.817 9.616 26.963 1.00 84.00 113 VAL A O 1
ATOM 868 N N . LYS A 1 114 ? -15.754 11.869 27.003 1.00 81.00 114 LYS A N 1
ATOM 869 C CA . LYS A 1 114 ? -16.407 12.005 28.306 1.00 81.00 114 LYS A CA 1
ATOM 870 C C . LYS A 1 114 ? -17.841 11.485 28.228 1.00 81.00 114 LYS A C 1
ATOM 872 O O . LYS A 1 114 ? -18.644 11.996 27.452 1.00 81.00 114 LYS A O 1
ATOM 877 N N . SER A 1 115 ? -18.167 10.487 29.043 1.00 73.75 115 SER A N 1
ATOM 878 C CA . SER A 1 115 ? -19.487 9.856 29.056 1.00 73.75 115 SER A CA 1
ATOM 879 C C . SER A 1 115 ? -19.816 9.285 30.443 1.00 73.75 115 SER A C 1
ATOM 881 O O . SER A 1 115 ? -18.900 8.926 31.180 1.00 73.75 115 SER A O 1
ATOM 883 N N . PRO A 1 116 ? -21.110 9.187 30.810 1.00 73.62 116 PRO A N 1
ATOM 884 C CA . PRO A 1 116 ? -21.561 8.620 32.084 1.00 73.62 116 PRO A CA 1
ATOM 885 C C . PRO A 1 116 ? -21.430 7.087 32.175 1.00 73.62 116 PRO A C 1
ATOM 887 O O . PRO A 1 116 ? -21.697 6.514 33.228 1.00 73.62 116 PRO A O 1
ATOM 890 N N . LYS A 1 117 ? -21.050 6.402 31.087 1.00 72.94 117 LYS A N 1
ATOM 891 C CA . LYS A 1 117 ? -20.801 4.950 31.076 1.00 72.94 117 LYS A CA 1
ATOM 892 C C . LYS A 1 117 ? -19.455 4.593 31.723 1.00 72.94 117 LYS A C 1
ATOM 894 O O . LYS A 1 117 ? -18.545 5.424 31.704 1.00 72.94 117 LYS A O 1
ATOM 899 N N . PRO A 1 118 ? -19.282 3.348 32.211 1.00 72.81 118 PRO A N 1
ATOM 900 C CA . PRO A 1 118 ? -18.002 2.883 32.737 1.00 72.81 118 PRO A CA 1
ATOM 901 C C . PRO A 1 118 ? -16.853 3.133 31.753 1.00 72.81 118 PRO A C 1
ATOM 903 O O . PRO A 1 118 ? -16.963 2.856 30.552 1.00 72.81 118 PRO A O 1
ATOM 906 N N . SER A 1 119 ? -15.759 3.684 32.279 1.00 76.44 119 SER A N 1
ATOM 907 C CA . SER A 1 119 ? -14.548 3.973 31.515 1.00 76.44 119 SER A CA 1
ATOM 908 C C . SER A 1 119 ? -14.015 2.709 30.836 1.00 76.44 119 SER A C 1
ATOM 910 O O . SER A 1 119 ? -14.026 1.635 31.429 1.00 76.44 119 SER A O 1
ATOM 912 N N . GLY A 1 120 ? -13.539 2.834 29.599 1.00 79.44 120 GLY A N 1
ATOM 913 C CA . GLY A 1 120 ? -13.032 1.717 28.799 1.00 79.44 120 GLY A CA 1
ATOM 914 C C . GLY A 1 120 ? -14.078 1.024 27.921 1.00 79.44 120 GLY A C 1
ATOM 915 O O . GLY A 1 120 ? -13.729 0.077 27.222 1.00 79.44 120 GLY A O 1
ATOM 916 N N . THR A 1 121 ? -15.329 1.498 27.909 1.00 85.12 121 THR A N 1
ATOM 917 C CA . THR A 1 121 ? -16.405 0.931 27.072 1.00 85.12 121 THR A CA 1
ATOM 918 C C . THR A 1 121 ? -16.517 1.656 25.733 1.00 85.12 121 THR A C 1
ATOM 920 O O . THR A 1 121 ? -16.627 2.883 25.716 1.00 85.12 121 THR A O 1
ATOM 923 N N . VAL A 1 122 ? -16.568 0.929 24.614 1.00 87.44 122 VAL A N 1
ATOM 924 C CA . VAL A 1 122 ? -16.823 1.509 23.284 1.00 87.44 122 VAL A CA 1
ATOM 925 C C . VAL A 1 122 ? -18.254 2.046 23.214 1.00 87.44 122 VAL A C 1
ATOM 927 O O . VAL A 1 122 ? -19.230 1.312 23.376 1.00 87.44 122 VAL A O 1
ATOM 930 N N . LEU A 1 123 ? -18.380 3.348 22.976 1.00 84.88 123 LEU A N 1
ATOM 931 C CA . LEU A 1 123 ? -19.646 4.059 22.815 1.00 84.88 123 LEU A CA 1
ATOM 932 C C . LEU A 1 123 ? -20.139 3.997 21.380 1.00 84.88 123 LEU A C 1
ATOM 934 O O . LEU A 1 123 ? -21.312 3.712 21.149 1.00 84.88 123 LEU A O 1
ATOM 938 N N . THR A 1 124 ? -19.243 4.297 20.447 1.00 84.69 124 THR A N 1
ATOM 939 C CA . THR A 1 124 ? -19.520 4.327 19.017 1.00 84.69 124 THR A CA 1
ATOM 940 C C . THR A 1 124 ? -18.266 3.954 18.243 1.00 84.69 124 THR A C 1
ATOM 942 O O . THR A 1 124 ? -17.139 4.143 18.701 1.00 84.69 124 THR A O 1
ATOM 945 N N . GLU A 1 125 ? -18.483 3.440 17.044 1.00 85.44 125 GLU A N 1
ATOM 946 C CA . GLU A 1 125 ? -17.452 3.171 16.054 1.00 85.44 125 GLU A CA 1
ATOM 947 C C . GLU A 1 125 ? -17.781 3.943 14.777 1.00 85.44 125 GLU A C 1
ATOM 949 O O . GLU A 1 125 ? -18.946 4.213 14.467 1.00 85.44 125 GLU A O 1
ATOM 954 N N . THR A 1 126 ? -16.754 4.384 14.065 1.00 83.94 126 THR A N 1
ATOM 955 C CA . THR A 1 126 ? -16.893 5.066 12.779 1.00 83.94 126 THR A CA 1
ATOM 956 C C . THR A 1 126 ? -15.857 4.5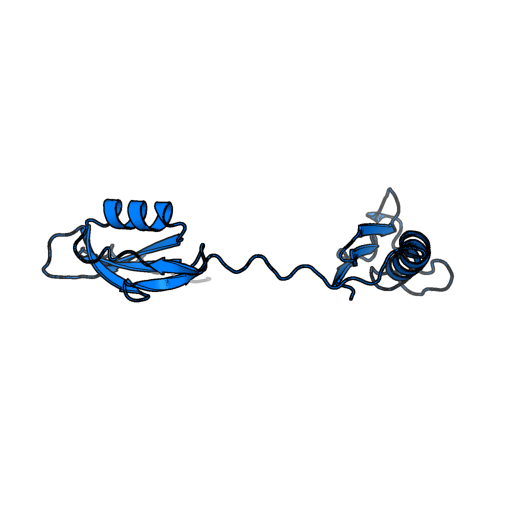00 11.819 1.00 83.94 126 THR A C 1
ATOM 958 O O . THR A 1 126 ? -14.662 4.621 12.112 1.00 83.94 126 THR A O 1
ATOM 961 N N . PRO A 1 127 ? -16.272 3.922 10.674 1.00 84.12 127 PRO A N 1
ATOM 962 C CA . PRO A 1 127 ? -17.646 3.752 10.152 1.00 84.12 127 PRO A CA 1
ATOM 963 C C . PRO A 1 127 ? -18.560 2.819 10.978 1.00 84.12 127 PRO A C 1
ATOM 965 O O . PRO A 1 127 ? -18.100 2.171 11.908 1.00 84.12 127 PRO A O 1
ATOM 968 N N . LYS A 1 128 ? -19.867 2.768 10.662 1.00 76.88 128 LYS A N 1
ATOM 969 C CA . LYS A 1 128 ? -20.856 1.935 11.382 1.00 76.88 128 LYS A CA 1
ATOM 970 C C . LYS A 1 128 ? -20.586 0.440 11.174 1.00 76.88 128 LYS A C 1
ATOM 972 O O . LYS A 1 128 ? -20.300 0.031 10.047 1.00 76.88 128 LYS A O 1
ATOM 977 N N . ALA A 1 129 ? -20.795 -0.369 12.214 1.00 79.75 129 ALA A N 1
ATOM 978 C CA . ALA A 1 129 ? -20.845 -1.828 12.136 1.00 79.75 129 ALA A CA 1
ATOM 979 C C . ALA A 1 129 ? -21.574 -2.360 10.896 1.00 79.75 129 ALA A C 1
ATOM 981 O O . ALA A 1 129 ? -22.626 -1.841 10.506 1.00 79.75 129 ALA A O 1
ATOM 982 N N . GLY A 1 130 ? -21.057 -3.442 10.323 1.00 74.94 130 GLY A N 1
ATOM 983 C CA . GLY A 1 130 ? -21.641 -4.125 9.171 1.00 74.94 130 GLY A CA 1
ATOM 984 C C . GLY A 1 130 ? -21.403 -3.420 7.836 1.00 74.94 130 GLY A C 1
ATOM 985 O O . GLY A 1 130 ? -21.784 -3.955 6.797 1.00 74.94 130 GLY A O 1
ATOM 986 N N . THR A 1 131 ? -20.753 -2.251 7.831 1.00 80.56 131 THR A N 1
ATOM 987 C CA . THR A 1 131 ? -20.252 -1.665 6.585 1.00 80.56 131 THR A CA 1
ATOM 988 C C . THR A 1 131 ? -19.127 -2.528 6.035 1.00 80.56 131 THR A C 1
ATOM 990 O O . THR A 1 131 ? -18.272 -3.018 6.768 1.00 80.56 131 THR A O 1
ATOM 993 N N . THR A 1 132 ? -19.167 -2.773 4.732 1.00 80.44 132 THR A N 1
ATOM 994 C CA . THR A 1 132 ? -18.115 -3.520 4.053 1.00 80.44 132 THR A CA 1
ATOM 995 C C . THR A 1 132 ? -16.991 -2.550 3.723 1.00 80.44 132 THR A C 1
ATOM 997 O O . THR A 1 132 ? -17.215 -1.576 3.005 1.00 80.44 132 THR A O 1
ATOM 1000 N N . LEU A 1 133 ? -15.815 -2.786 4.294 1.00 81.56 133 LEU A N 1
ATOM 1001 C CA . LEU A 1 133 ? -14.655 -1.907 4.186 1.00 81.56 133 LEU A CA 1
ATOM 1002 C C . LEU A 1 133 ? -13.451 -2.692 3.682 1.00 81.56 133 LEU A C 1
ATOM 1004 O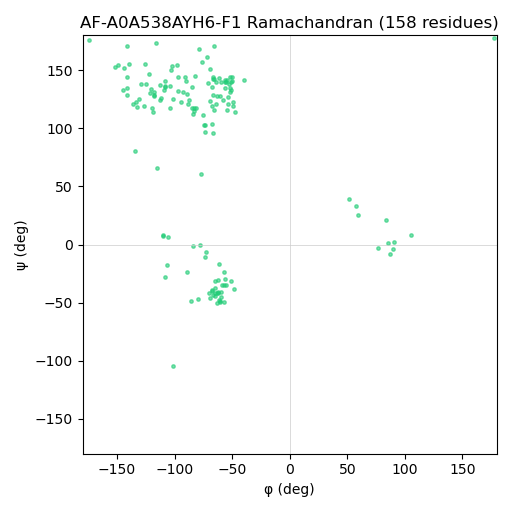 O . LEU A 1 133 ? -13.356 -3.906 3.860 1.00 81.56 133 LEU A O 1
ATOM 1008 N N . GLU A 1 134 ? -12.510 -1.990 3.066 1.00 81.19 134 GLU A N 1
ATOM 1009 C CA . GLU A 1 134 ? -11.267 -2.607 2.622 1.00 81.19 134 GLU A CA 1
ATOM 1010 C C . GLU A 1 134 ? -10.389 -2.960 3.828 1.00 81.19 134 GLU A C 1
ATOM 1012 O O . GLU A 1 134 ? -10.275 -2.181 4.784 1.00 81.19 134 GLU A O 1
ATOM 1017 N N . ALA A 1 135 ? -9.750 -4.129 3.788 1.00 78.12 135 ALA A N 1
ATOM 1018 C CA . ALA A 1 135 ? -8.727 -4.491 4.764 1.00 78.12 135 ALA A CA 1
ATOM 1019 C C . ALA A 1 135 ? -7.662 -3.379 4.875 1.00 78.12 135 ALA A C 1
ATOM 1021 O O . ALA A 1 135 ? -7.200 -2.840 3.872 1.00 78.12 135 ALA A O 1
ATOM 1022 N N . GLY A 1 136 ? -7.286 -3.025 6.102 1.00 79.44 136 GLY A N 1
ATOM 1023 C CA . GLY A 1 136 ? -6.372 -1.925 6.412 1.00 79.44 136 GLY A CA 1
ATOM 1024 C C . GLY A 1 136 ? -7.045 -0.565 6.621 1.00 79.44 136 GLY A C 1
ATOM 1025 O O . GLY A 1 136 ? -6.365 0.381 7.014 1.00 79.44 136 GLY A O 1
ATOM 1026 N N . THR A 1 137 ? -8.365 -0.449 6.430 1.00 83.94 137 THR A N 1
ATOM 1027 C CA . THR A 1 137 ? -9.109 0.788 6.734 1.00 83.94 137 THR A CA 1
ATOM 1028 C C . THR A 1 137 ? -8.977 1.163 8.214 1.00 83.94 137 THR A C 1
ATOM 1030 O O . THR A 1 137 ? -9.031 0.300 9.093 1.00 83.94 137 THR A O 1
ATOM 1033 N N . LEU A 1 138 ? -8.819 2.462 8.491 1.00 86.00 138 LEU A N 1
ATOM 1034 C CA . LEU A 1 138 ? -8.759 3.006 9.845 1.00 86.00 138 LEU A CA 1
ATOM 1035 C C . LEU A 1 138 ? -10.167 3.179 10.434 1.00 86.00 138 LEU A C 1
ATOM 1037 O O . LEU A 1 138 ? -10.954 3.993 9.953 1.00 86.00 138 LEU A O 1
ATOM 1041 N N . ILE A 1 139 ? -10.451 2.464 11.516 1.00 89.44 139 ILE A N 1
ATOM 1042 C CA . ILE A 1 139 ? -11.697 2.520 12.279 1.00 89.44 139 ILE A CA 1
ATOM 1043 C C . ILE A 1 139 ? -11.468 3.353 13.532 1.00 89.44 139 ILE A C 1
ATOM 1045 O O . ILE A 1 139 ? -10.562 3.080 14.321 1.00 89.44 139 ILE A O 1
ATOM 1049 N N . THR A 1 140 ? -12.290 4.379 13.729 1.00 90.38 140 THR A N 1
ATOM 1050 C CA . THR A 1 140 ? -12.231 5.211 14.934 1.00 90.38 140 THR A CA 1
ATOM 1051 C C . THR A 1 140 ? -13.226 4.703 15.969 1.00 90.38 140 THR A C 1
ATOM 1053 O O . THR A 1 140 ? -14.423 4.652 15.698 1.00 90.38 140 THR A O 1
ATOM 1056 N N . LEU A 1 141 ? -12.739 4.362 17.161 1.00 89.06 141 LEU A N 1
ATOM 1057 C CA . LEU A 1 141 ? -13.549 3.945 18.303 1.00 89.06 141 LEU A CA 1
ATOM 1058 C C . LEU A 1 141 ? -13.641 5.073 19.323 1.00 89.06 141 LEU A C 1
ATOM 1060 O O . LEU A 1 141 ? -12.631 5.442 19.918 1.00 89.06 141 LEU A O 1
ATOM 1064 N N . ALA A 1 142 ? -14.847 5.571 19.578 1.00 89.38 142 ALA A N 1
ATOM 1065 C CA . ALA A 1 142 ? -15.101 6.463 20.698 1.00 89.38 142 ALA A CA 1
ATOM 1066 C C . ALA A 1 142 ? -15.313 5.628 21.962 1.00 89.38 142 ALA A C 1
ATOM 1068 O O . ALA A 1 142 ? -16.283 4.879 22.072 1.00 89.38 142 ALA A O 1
ATOM 1069 N N . VAL A 1 143 ? -14.418 5.759 22.931 1.00 89.75 143 VAL A N 1
ATOM 1070 C CA . VAL A 1 143 ? -14.429 5.003 24.183 1.00 89.75 143 VAL A CA 1
ATOM 1071 C C . VAL A 1 143 ? -14.803 5.931 25.330 1.00 89.75 143 VAL A C 1
ATOM 1073 O O . VAL A 1 143 ? -14.267 7.030 25.453 1.00 89.75 143 VAL A O 1
ATOM 1076 N N . SER A 1 144 ? -15.723 5.487 26.185 1.00 84.94 144 SER A N 1
ATOM 1077 C CA . SER A 1 144 ? -16.092 6.191 27.411 1.00 84.94 144 SER A CA 1
ATOM 1078 C C . SER A 1 144 ? -14.867 6.315 28.299 1.00 84.94 144 SER A C 1
ATOM 1080 O O . SER A 1 144 ? -14.208 5.320 28.594 1.00 84.94 144 SER A O 1
ATOM 1082 N N . GLY A 1 145 ? -14.554 7.513 28.751 1.00 81.25 145 GLY A N 1
ATOM 1083 C CA . GLY A 1 145 ? -13.496 7.717 29.725 1.00 81.25 145 GLY A CA 1
ATOM 1084 C C . GLY A 1 145 ? -13.310 9.187 30.024 1.00 81.25 145 GLY A C 1
ATOM 1085 O O . GLY A 1 145 ? -13.963 10.051 29.441 1.00 81.25 145 GLY A O 1
ATOM 1086 N N . ASN A 1 146 ? -12.395 9.479 30.935 1.00 70.81 146 ASN A N 1
ATOM 1087 C CA . ASN A 1 146 ? -11.954 10.845 31.137 1.00 70.81 146 ASN A CA 1
ATOM 1088 C C . ASN A 1 146 ? -10.858 11.122 30.105 1.00 70.81 146 ASN A C 1
ATOM 1090 O O . ASN A 1 146 ? -9.807 10.479 30.189 1.00 70.81 146 ASN A O 1
ATOM 1094 N N . PRO A 1 147 ? -11.082 12.002 29.109 1.00 61.34 147 PRO A N 1
ATOM 1095 C CA . PRO A 1 147 ? -10.006 12.389 28.211 1.00 61.34 147 PRO A CA 1
ATOM 1096 C C . PRO A 1 147 ? -8.856 12.937 29.057 1.00 61.34 147 PRO A C 1
ATOM 1098 O O . PRO A 1 147 ? -9.087 13.692 30.007 1.00 61.34 147 PRO A O 1
ATOM 1101 N N . ALA A 1 148 ? -7.631 12.505 28.750 1.00 56.75 148 ALA A N 1
ATOM 1102 C CA . ALA A 1 148 ? -6.442 13.038 29.400 1.00 56.75 148 ALA A CA 1
ATOM 1103 C C . ALA A 1 148 ? -6.467 14.578 29.314 1.00 56.75 148 ALA A C 1
ATOM 1105 O O . ALA A 1 148 ? -6.953 15.109 28.306 1.00 56.75 148 ALA A O 1
ATOM 1106 N N . PRO A 1 149 ? -5.981 15.303 30.342 1.00 52.97 149 PRO A N 1
ATOM 1107 C CA . PRO A 1 149 ? -5.844 16.747 30.239 1.00 52.97 149 PRO A CA 1
ATOM 1108 C C . PRO A 1 149 ? -5.068 17.063 28.959 1.00 52.97 149 PRO A C 1
ATOM 1110 O O . PRO A 1 149 ? -4.058 16.415 28.678 1.00 52.97 149 PRO A O 1
ATOM 1113 N N . ALA A 1 150 ? -5.583 17.997 28.153 1.00 53.03 150 ALA A N 1
ATOM 1114 C CA . ALA A 1 150 ? -4.917 18.407 26.924 1.00 53.03 150 ALA A CA 1
ATOM 1115 C C . ALA A 1 150 ? -3.446 18.742 27.233 1.00 53.03 150 ALA A C 1
ATOM 1117 O O . ALA A 1 150 ? -3.186 19.323 28.294 1.00 53.03 150 ALA A O 1
ATOM 1118 N N . PRO A 1 151 ? -2.487 18.382 26.355 1.00 48.81 151 PRO A N 1
ATOM 1119 C CA . PRO A 1 151 ? -1.110 18.810 26.540 1.00 48.81 151 PRO A CA 1
ATOM 1120 C C . PRO A 1 151 ? -1.110 20.331 26.699 1.00 48.81 151 PRO A C 1
ATOM 1122 O O . PRO A 1 151 ? -1.728 21.045 25.903 1.00 48.81 151 PRO A O 1
ATOM 1125 N N . SER A 1 152 ? -0.487 20.816 27.770 1.00 44.47 152 SER A N 1
ATOM 1126 C CA . SER A 1 152 ? -0.317 22.245 28.003 1.00 44.47 152 SER A CA 1
ATOM 1127 C C . SER A 1 152 ? 0.316 22.883 26.758 1.00 44.47 152 SER A C 1
ATOM 1129 O O . SER A 1 152 ? 1.213 22.275 26.164 1.00 44.47 152 SER A O 1
ATOM 1131 N N . PRO A 1 153 ? -0.139 24.074 26.323 1.00 68.31 153 PRO A N 1
ATOM 1132 C CA . PRO A 1 153 ? 0.485 24.752 25.196 1.00 68.31 153 PRO A CA 1
ATOM 1133 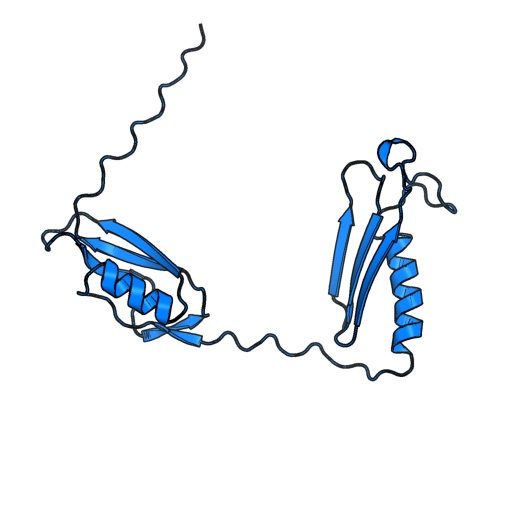C C . PRO A 1 153 ? 1.989 24.932 25.477 1.00 68.31 153 PRO A C 1
ATOM 1135 O O . PRO A 1 153 ? 2.353 25.219 26.623 1.00 68.31 153 PRO A O 1
ATOM 1138 N N . PRO A 1 154 ? 2.870 24.736 24.476 1.00 66.50 154 PRO A N 1
ATOM 1139 C CA . PRO A 1 154 ? 4.296 24.984 24.651 1.00 66.50 154 PRO A CA 1
ATOM 1140 C C . PRO A 1 154 ? 4.504 26.438 25.106 1.00 66.50 154 PRO A C 1
ATOM 1142 O O . PRO A 1 154 ? 3.771 27.319 24.646 1.00 66.50 154 PRO A O 1
ATOM 1145 N N . PRO A 1 155 ? 5.457 26.716 26.014 1.00 61.66 155 PRO A N 1
ATOM 1146 C CA . PRO A 1 155 ? 5.714 28.078 26.460 1.00 61.66 155 PRO A CA 1
ATOM 1147 C C . PRO A 1 155 ? 6.063 28.950 25.250 1.00 61.66 155 PRO A C 1
ATOM 1149 O O . PRO A 1 155 ? 6.978 28.625 24.492 1.00 61.66 155 PRO A O 1
ATOM 1152 N N . SER A 1 156 ? 5.324 30.047 25.062 1.00 55.91 156 SER A N 1
ATOM 1153 C CA . SER A 1 156 ? 5.682 31.085 24.097 1.00 55.91 156 SER A CA 1
ATOM 1154 C C . SER A 1 156 ? 7.103 31.548 24.400 1.00 55.91 156 SER A C 1
ATOM 1156 O O . SER A 1 156 ? 7.370 32.075 25.479 1.00 55.91 156 SER A O 1
ATOM 1158 N N . ALA A 1 157 ? 8.026 31.326 23.468 1.00 55.06 157 ALA A N 1
ATOM 1159 C CA . ALA A 1 157 ? 9.367 31.872 23.568 1.00 55.06 157 ALA A CA 1
ATOM 1160 C C . ALA A 1 157 ? 9.279 33.398 23.418 1.00 55.06 157 ALA A C 1
ATOM 1162 O O . ALA A 1 157 ? 9.088 33.911 22.318 1.00 55.06 157 ALA A O 1
ATOM 1163 N N . THR A 1 158 ? 9.394 34.126 24.527 1.00 51.31 158 THR A N 1
ATOM 1164 C CA . THR A 1 158 ? 9.667 35.564 24.509 1.00 51.31 158 THR A CA 1
ATOM 1165 C C . THR A 1 158 ? 11.138 35.740 24.139 1.00 51.31 158 THR A C 1
ATOM 1167 O O . THR A 1 158 ? 12.016 35.496 24.965 1.00 51.31 158 THR A O 1
ATOM 1170 N N . SER A 1 159 ? 11.424 36.109 22.890 1.00 52.38 159 SER A N 1
ATOM 1171 C CA . SER A 1 159 ? 12.752 36.582 22.496 1.00 52.38 159 SER A CA 1
ATOM 1172 C C . SER A 1 159 ? 13.006 37.946 23.141 1.00 52.38 159 SER A C 1
ATOM 1174 O O . SER A 1 159 ? 12.194 38.857 22.967 1.00 52.38 159 SER A O 1
ATOM 1176 N N . SER A 1 160 ? 14.094 38.048 23.908 1.00 56.00 160 SER A N 1
ATOM 1177 C CA . SER A 1 160 ? 14.676 39.317 24.373 1.00 56.00 160 SER A CA 1
ATOM 1178 C C . SER A 1 160 ? 15.248 40.144 23.228 1.00 56.00 160 SER A C 1
ATOM 1180 O O . SER A 1 160 ? 15.611 39.537 22.194 1.00 56.00 160 SER A O 1
#

Nearest PDB structures (foldseek):
  5e12-assembly2_B  TM=8.927E-01  e=2.150E-05  Mycobacterium tuberculosis H37Rv
  3ouv-assembly1_A  TM=8.922E-01  e=3.126E-05  Mycobacterium tuberculosis H37Ra
  5e12-assembly1_A  TM=8.199E-01  e=2.593E-05  Mycobacterium tuberculosis H37Rv
  2kuf-assembly1_A  TM=8.902E-01  e=1.792E-04  Mycobacterium tuberculosis H37Rv
  2kui-assembly1_A  TM=9.025E-01  e=2.170E-03  Mycobacterium tuberculosis H37Rv

pLDDT: mean 72.99, std 13.79, range [42.97, 90.38]

Solvent-accessible surface area (backbone atoms only — not comparable to full-atom values): 9316 Å² total; per-residue (Å²): 110,79,53,81,50,80,43,70,54,96,75,37,22,42,17,31,19,43,40,36,45,75,86,49,75,52,75,33,78,46,68,48,100,56,35,93,79,46,53,41,55,62,58,94,83,32,75,64,46,40,12,82,44,63,29,37,51,52,44,53,57,49,48,58,61,76,44,67,87,54,81,93,56,69,65,76,75,73,77,76,67,58,64,37,66,37,75,75,42,64,72,32,43,52,67,60,32,43,53,53,39,44,76,66,40,32,36,75,44,82,41,61,36,78,52,97,56,68,67,48,27,22,70,43,55,43,72,59,59,64,44,70,40,49,62,61,44,76,35,38,33,36,22,18,24,80,54,73,79,73,81,74,78,78,79,80,82,78,80,127

Foldseek 3Di:
DKDWDWDFDPQQQKAKTWIDDLVDTDIFIDHDPCSVPDHQAPDPNHRGDHNCPPRVVVVVVVVCVVCVPPDRDDHPDDDPQQFFFAADQAFHFQVV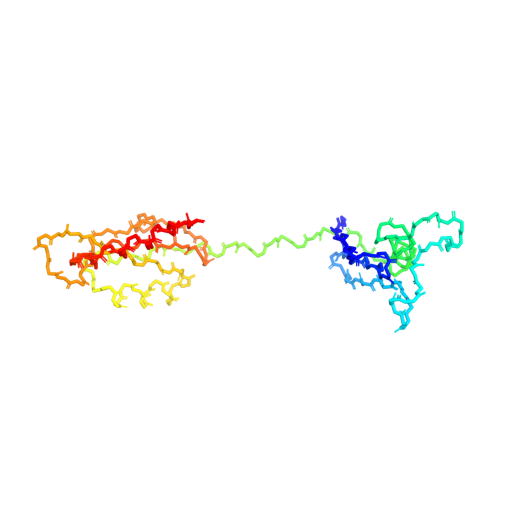NCVVQVVSQEAEAEDEDADPDDFRGFHAKPPHGRGGDGRHHYIYTYTHDDGDPPPDPDPDDDDD

Radius of gyration: 26.9 Å; Cα contacts (8 Å, |Δi|>4): 268; chains: 1; bounding box: 54×52×62 Å